Protein AF-A0A6I3U6V6-F1 (afdb_monomer_lite)

Secondary structure (DSSP, 8-state):
-TTSSEEE-TTT--EEESS-GGG-BHHHHHHHTTTTTTTT-SS---SS--TTSTTTTTHHHHHHHHHHHHHHHHHHHHHT-B-

Radius of gyration: 18.66 Å; chains: 1; bounding box: 36×29×52 Å

Structure (mmCIF, N/CA/C/O backbone):
data_AF-A0A6I3U6V6-F1
#
_entry.id   AF-A0A6I3U6V6-F1
#
loop_
_atom_site.group_PDB
_atom_site.id
_atom_site.type_symbol
_atom_site.label_atom_id
_atom_site.label_alt_id
_atom_site.label_comp_id
_atom_site.label_asym_id
_atom_site.label_entity_id
_atom_site.label_seq_id
_atom_site.pdbx_PDB_ins_code
_atom_site.Cartn_x
_atom_site.Cartn_y
_atom_site.Cartn_z
_atom_site.occupancy
_atom_site.B_iso_or_equiv
_atom_site.auth_seq_id
_atom_site.auth_comp_id
_atom_site.auth_asym_id
_atom_site.auth_atom_id
_atom_site.pdbx_PDB_model_num
ATOM 1 N N . LYS A 1 1 ? -10.085 7.631 13.200 1.00 77.25 1 LYS A N 1
ATOM 2 C CA . LYS A 1 1 ? -11.349 8.387 13.000 1.00 77.25 1 LYS A CA 1
ATOM 3 C C . LYS A 1 1 ? -11.718 8.535 11.523 1.00 77.25 1 LYS A C 1
ATOM 5 O O . LYS A 1 1 ? -12.791 8.085 11.164 1.00 77.25 1 LYS A O 1
ATOM 10 N N . LYS A 1 2 ? -10.874 9.141 10.666 1.00 86.00 2 LYS A N 1
ATOM 11 C CA . LYS A 1 2 ? -11.190 9.350 9.232 1.00 86.00 2 LYS A CA 1
ATOM 12 C C . LYS A 1 2 ? -11.582 8.057 8.501 1.00 86.00 2 LYS A C 1
ATOM 14 O O . LYS A 1 2 ? -12.567 8.055 7.782 1.00 86.00 2 LYS A O 1
ATOM 19 N N . ALA A 1 3 ? -10.858 6.970 8.764 1.00 88.50 3 ALA A N 1
ATOM 20 C CA . ALA A 1 3 ? -11.118 5.653 8.182 1.00 88.50 3 ALA A CA 1
ATOM 21 C C . ALA A 1 3 ? -12.276 4.870 8.837 1.00 88.50 3 ALA A C 1
ATOM 23 O O . ALA A 1 3 ? -12.474 3.706 8.523 1.00 88.50 3 ALA A O 1
ATOM 24 N N . GLY A 1 4 ? -13.011 5.455 9.793 1.00 90.44 4 GLY A N 1
ATOM 25 C CA . GLY A 1 4 ? -14.146 4.766 10.420 1.00 90.44 4 GLY A CA 1
ATOM 26 C C . GLY A 1 4 ? -13.782 3.506 11.220 1.00 90.44 4 GLY A C 1
ATOM 27 O O . GLY A 1 4 ? -14.611 2.615 11.342 1.00 90.44 4 GLY A O 1
ATOM 28 N N . LEU A 1 5 ? -12.557 3.417 11.754 1.00 92.50 5 LEU A N 1
ATOM 29 C CA . LEU A 1 5 ? -12.125 2.307 12.626 1.00 92.50 5 LEU A CA 1
ATOM 30 C C . LEU A 1 5 ? -12.263 2.617 14.125 1.00 92.50 5 LEU A C 1
ATOM 32 O O . LEU A 1 5 ? -12.384 1.713 14.942 1.00 92.50 5 LEU A O 1
ATOM 36 N N . ILE A 1 6 ? -12.272 3.906 14.485 1.00 93.44 6 ILE A N 1
ATOM 37 C CA . ILE A 1 6 ? -12.399 4.379 15.872 1.00 93.44 6 ILE A CA 1
ATOM 38 C C . ILE A 1 6 ? -13.340 5.584 15.959 1.00 93.44 6 ILE A C 1
ATOM 40 O O . ILE A 1 6 ? -13.359 6.426 15.045 1.00 93.44 6 ILE A O 1
ATOM 44 N N . SER A 1 7 ? -14.041 5.713 17.083 1.00 91.62 7 SER A N 1
ATOM 45 C CA . SER A 1 7 ? -14.723 6.930 17.526 1.00 91.62 7 SER A CA 1
ATOM 46 C C . SER A 1 7 ? -13.839 7.685 18.524 1.00 91.62 7 SER A C 1
ATOM 48 O O . SER A 1 7 ? -12.960 7.114 19.163 1.00 91.62 7 SER A O 1
ATOM 50 N N . VAL A 1 8 ? -14.034 9.001 18.626 1.00 90.75 8 VAL A N 1
ATOM 51 C CA . VAL A 1 8 ? -13.338 9.839 19.613 1.00 90.75 8 VAL A CA 1
ATOM 52 C C . VAL A 1 8 ? -14.372 10.741 20.269 1.00 90.75 8 VAL A C 1
ATOM 54 O O . VAL A 1 8 ? -15.016 11.539 19.575 1.00 90.75 8 VAL A O 1
ATOM 57 N N . ALA A 1 9 ? -14.522 10.626 21.587 1.00 87.25 9 ALA A N 1
ATOM 58 C CA . ALA A 1 9 ? -15.406 11.472 22.374 1.00 87.25 9 ALA A CA 1
ATOM 59 C C . ALA A 1 9 ? -14.800 12.877 22.521 1.00 87.25 9 ALA A C 1
ATOM 61 O O . ALA A 1 9 ? -13.637 13.049 22.892 1.00 87.25 9 ALA A O 1
ATOM 62 N N . ARG A 1 10 ? -15.588 13.915 22.218 1.00 84.50 10 ARG A N 1
ATOM 63 C CA . ARG A 1 10 ? -15.148 15.307 22.401 1.00 84.50 10 ARG A CA 1
ATOM 64 C C . ARG A 1 10 ? -15.159 15.664 23.890 1.00 84.50 10 ARG A C 1
ATOM 66 O O . ARG A 1 10 ? -16.137 15.399 24.575 1.00 84.50 10 ARG A O 1
ATOM 73 N N . GLY A 1 11 ? -14.097 16.315 24.365 1.00 83.69 11 GLY A N 1
ATOM 74 C CA . GLY A 1 11 ? -14.018 16.902 25.710 1.00 83.69 11 GLY A CA 1
ATOM 75 C C . GLY A 1 11 ? -13.475 15.985 26.811 1.00 83.69 11 GLY A C 1
ATOM 76 O O . GLY A 1 11 ? -12.862 16.494 27.739 1.00 83.69 11 GLY A O 1
ATOM 77 N N . THR A 1 12 ? -13.622 14.661 26.697 1.00 78.88 12 THR A N 1
ATOM 78 C CA . THR A 1 12 ? -13.172 13.701 27.731 1.00 78.88 12 THR A CA 1
ATOM 79 C C . THR A 1 12 ? -11.953 12.865 27.332 1.00 78.88 12 THR A C 1
ATOM 81 O O . THR A 1 12 ? -11.383 12.186 28.178 1.00 78.88 12 THR A O 1
ATOM 84 N N . GLY A 1 13 ? -11.524 12.913 26.064 1.00 77.56 13 GLY A N 1
ATOM 85 C CA . GLY A 1 13 ? -10.320 12.217 25.584 1.00 77.56 13 GLY A CA 1
ATOM 86 C C . GLY A 1 13 ? -10.484 10.712 25.324 1.00 77.56 13 GLY A C 1
ATOM 87 O O . GLY A 1 13 ? -9.504 10.050 24.994 1.00 77.56 13 GLY A O 1
ATOM 88 N N . GLY A 1 14 ? -11.701 10.167 25.432 1.00 88.25 14 GLY A N 1
ATOM 89 C CA . GLY A 1 14 ? -11.979 8.751 25.170 1.00 88.25 14 GLY A CA 1
ATOM 90 C C . GLY A 1 14 ? -11.888 8.384 23.684 1.00 88.25 14 GLY A C 1
ATOM 91 O O . GLY A 1 14 ? -12.377 9.124 22.825 1.00 88.25 14 GLY A O 1
ATOM 92 N N . THR A 1 15 ? -11.280 7.234 23.390 1.00 91.62 15 THR A N 1
ATOM 93 C CA . THR A 1 15 ? -11.242 6.622 22.053 1.00 91.62 15 THR A CA 1
ATOM 94 C C . THR A 1 15 ? -11.748 5.193 22.151 1.00 91.62 15 THR A C 1
ATOM 96 O O . THR A 1 15 ? -11.287 4.443 23.008 1.00 91.62 15 THR A O 1
ATOM 99 N N . GLU A 1 16 ? -12.662 4.817 21.263 1.00 91.69 16 GLU A N 1
ATOM 100 C CA . GLU A 1 16 ? -13.260 3.481 21.235 1.00 91.69 16 GLU A CA 1
ATOM 101 C C . GLU A 1 16 ? -13.171 2.898 19.827 1.00 91.69 16 GLU A C 1
ATOM 103 O O . GLU A 1 16 ? -13.243 3.624 18.829 1.00 91.69 16 GLU A O 1
ATOM 108 N N . ILE A 1 17 ? -13.005 1.580 19.744 1.00 92.50 17 ILE A N 1
ATOM 109 C CA . ILE A 1 17 ? -13.086 0.846 18.481 1.00 92.50 17 ILE A CA 1
ATOM 110 C C . ILE A 1 17 ? -14.566 0.690 18.125 1.00 92.50 17 ILE A C 1
ATOM 112 O O . ILE A 1 17 ? -15.388 0.423 18.995 1.00 92.50 17 ILE A O 1
ATOM 116 N N . ILE A 1 18 ? -14.912 0.900 16.853 1.00 92.44 18 ILE A N 1
ATOM 117 C CA . ILE A 1 18 ? -16.314 0.903 16.386 1.00 92.44 18 ILE A CA 1
ATOM 118 C C . ILE A 1 18 ? -16.699 -0.325 15.551 1.00 92.44 18 ILE A C 1
ATOM 120 O O . ILE A 1 18 ? -17.773 -0.348 14.955 1.00 92.44 18 ILE A O 1
ATOM 124 N N . LYS A 1 19 ? -15.814 -1.320 15.488 1.00 89.88 19 LYS A N 1
ATOM 125 C CA . LYS A 1 19 ? -15.998 -2.628 14.850 1.00 89.88 19 LYS A CA 1
ATOM 126 C C . LYS A 1 19 ? -15.342 -3.697 15.722 1.00 89.88 19 LYS A C 1
ATOM 128 O O . LYS A 1 19 ? -14.432 -3.370 16.486 1.00 89.88 19 LYS A O 1
ATOM 133 N N . ASP A 1 20 ? -15.745 -4.950 15.573 1.00 95.25 20 ASP A N 1
ATOM 134 C CA . ASP A 1 20 ? -15.029 -6.047 16.220 1.00 95.25 20 ASP A CA 1
ATOM 135 C C . ASP A 1 20 ? -13.623 -6.185 15.615 1.00 95.25 20 ASP A C 1
ATOM 137 O O . ASP A 1 20 ? -13.423 -5.958 14.421 1.00 95.25 20 ASP A O 1
ATOM 141 N N . LEU A 1 21 ? -12.628 -6.538 16.438 1.00 95.06 21 LEU A N 1
ATOM 142 C CA . LEU A 1 21 ? -11.224 -6.634 16.000 1.00 95.06 21 LEU A CA 1
ATOM 143 C C . LEU A 1 21 ? -11.042 -7.632 14.849 1.00 95.06 21 LEU A C 1
ATOM 145 O O . LEU A 1 21 ? -10.350 -7.340 13.878 1.00 95.06 21 LEU A O 1
ATOM 149 N N . GLN A 1 22 ? -11.772 -8.745 14.918 1.00 96.25 22 GLN A N 1
ATOM 150 C CA . GLN A 1 22 ? -11.834 -9.770 13.875 1.00 96.25 22 GLN A CA 1
ATOM 151 C C . GLN A 1 22 ? -12.350 -9.251 12.518 1.00 96.25 22 GLN A C 1
ATOM 153 O O . GLN A 1 22 ? -12.041 -9.843 11.487 1.00 96.25 22 GLN A O 1
ATOM 158 N N . ASP A 1 23 ? -13.086 -8.134 12.503 1.00 95.50 23 ASP A N 1
ATOM 159 C CA . ASP A 1 23 ? -13.620 -7.502 11.290 1.00 95.50 23 ASP A CA 1
ATOM 160 C C . ASP A 1 23 ? -12.731 -6.352 10.779 1.00 95.50 23 ASP A C 1
ATOM 162 O O . ASP A 1 23 ? -13.073 -5.680 9.800 1.00 95.50 23 ASP A O 1
ATOM 166 N N . ILE A 1 24 ? -11.605 -6.082 11.448 1.00 96.88 24 ILE A N 1
ATOM 167 C CA . ILE A 1 24 ? -10.619 -5.080 11.041 1.00 96.88 24 ILE A CA 1
ATOM 168 C C . ILE A 1 24 ? -9.393 -5.815 10.515 1.00 96.88 24 ILE A C 1
ATOM 170 O O . ILE A 1 24 ? -8.634 -6.410 11.279 1.00 96.88 24 ILE A O 1
ATOM 174 N N . SER A 1 25 ? -9.167 -5.740 9.206 1.00 97.94 25 SER A N 1
ATOM 175 C CA . SER A 1 25 ? -7.963 -6.299 8.602 1.00 97.94 25 SER A CA 1
ATOM 176 C C . SER A 1 25 ? -6.750 -5.388 8.806 1.00 97.94 25 SER A C 1
ATOM 178 O O . SER A 1 25 ? -6.868 -4.166 8.957 1.00 97.94 25 SER A O 1
ATOM 180 N N . LEU A 1 26 ? -5.545 -5.950 8.714 1.00 97.50 26 LEU A N 1
ATOM 181 C CA . LEU A 1 26 ? -4.321 -5.151 8.668 1.00 97.50 26 LEU A CA 1
ATOM 182 C C . LEU A 1 26 ? -4.284 -4.233 7.441 1.00 97.50 26 LEU A C 1
ATOM 184 O O . LEU A 1 26 ? -3.652 -3.178 7.498 1.00 97.50 26 LEU A O 1
ATOM 188 N N . LEU A 1 27 ? -4.988 -4.580 6.355 1.00 97.25 27 LEU A N 1
ATOM 189 C CA . LEU A 1 27 ? -5.138 -3.693 5.200 1.00 97.25 27 LEU A CA 1
ATOM 190 C C . LEU A 1 27 ? -5.936 -2.432 5.560 1.00 97.25 27 LEU A C 1
ATOM 192 O O . LEU A 1 27 ? -5.549 -1.339 5.148 1.00 97.25 27 LEU A O 1
ATOM 196 N N . ASP A 1 28 ? -6.998 -2.559 6.360 1.00 95.44 28 ASP A N 1
ATOM 197 C CA . ASP A 1 28 ? -7.789 -1.409 6.815 1.00 95.44 28 ASP A CA 1
ATOM 198 C C . ASP A 1 28 ? -6.925 -0.445 7.635 1.00 95.44 28 ASP A C 1
ATOM 200 O O . ASP A 1 28 ? -6.971 0.771 7.436 1.00 95.44 28 ASP A O 1
ATOM 204 N N . VAL A 1 29 ? -6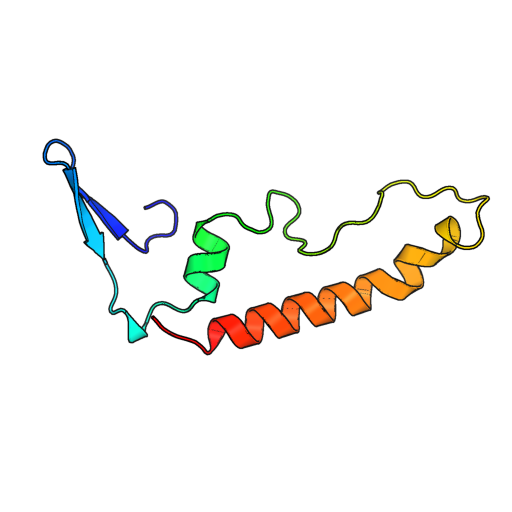.088 -0.987 8.526 1.00 95.38 29 VAL A N 1
ATOM 205 C CA . VAL A 1 29 ? -5.140 -0.194 9.321 1.00 95.38 29 VAL A CA 1
ATOM 206 C C . VAL A 1 29 ? -4.088 0.455 8.422 1.00 95.38 29 VAL A C 1
ATOM 208 O O . VAL A 1 29 ? -3.856 1.659 8.531 1.00 95.38 29 VAL A O 1
ATOM 211 N N . TYR A 1 30 ? -3.489 -0.315 7.510 1.00 95.25 30 TYR A N 1
ATOM 212 C CA . TYR A 1 30 ? -2.473 0.150 6.563 1.00 95.25 30 TYR A CA 1
ATOM 213 C C . TYR A 1 30 ? -2.970 1.327 5.710 1.00 95.25 30 TYR A C 1
ATOM 215 O O . TYR A 1 30 ? -2.274 2.331 5.544 1.00 95.25 30 TYR A O 1
ATOM 223 N N . GLN A 1 31 ? -4.208 1.249 5.219 1.00 93.00 31 GLN A N 1
ATOM 224 C CA . GLN A 1 31 ? -4.841 2.326 4.458 1.00 93.00 31 GLN A CA 1
ATOM 225 C C . GLN A 1 31 ? -5.224 3.518 5.347 1.00 93.00 31 GLN A C 1
ATOM 227 O O . GLN A 1 31 ? -5.072 4.670 4.936 1.00 93.00 31 GLN A O 1
ATOM 232 N N . ALA A 1 32 ? -5.679 3.270 6.580 1.00 93.44 32 ALA A N 1
ATOM 233 C CA . ALA A 1 32 ? -6.101 4.316 7.511 1.00 93.44 32 ALA A CA 1
ATOM 234 C C . ALA A 1 32 ? -4.974 5.273 7.926 1.00 93.44 32 ALA A C 1
ATOM 236 O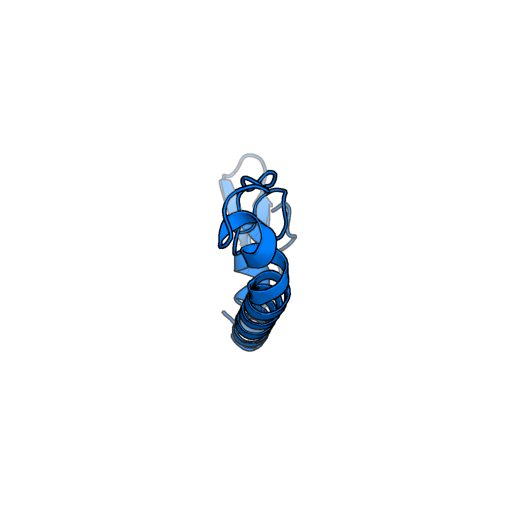 O . ALA A 1 32 ? -5.259 6.422 8.279 1.00 93.44 32 ALA A O 1
ATOM 237 N N . VAL A 1 33 ? -3.722 4.811 7.894 1.00 93.88 33 VAL A N 1
ATOM 238 C CA . VAL A 1 33 ? -2.531 5.613 8.219 1.00 93.88 33 VAL A CA 1
ATOM 239 C C . VAL A 1 33 ? -1.852 6.214 6.982 1.00 93.88 33 VAL A C 1
ATOM 241 O O . VAL A 1 33 ? -0.737 6.716 7.082 1.00 93.88 33 VAL A O 1
ATOM 244 N N . GLU A 1 34 ? -2.528 6.197 5.827 1.00 86.44 34 GLU A N 1
ATOM 245 C CA . GLU A 1 34 ? -2.079 6.831 4.579 1.00 86.44 34 GLU A CA 1
ATOM 246 C C . GLU A 1 34 ? -0.688 6.342 4.105 1.00 86.44 34 GLU A C 1
ATOM 248 O O . GLU A 1 34 ? 0.063 7.099 3.490 1.00 86.44 34 GLU A O 1
ATOM 253 N N . CYS A 1 35 ? -0.342 5.064 4.338 1.00 85.50 35 CYS A N 1
ATOM 254 C CA . CYS A 1 35 ? 0.982 4.503 4.018 1.00 85.50 35 CYS A CA 1
ATOM 255 C C . CYS A 1 35 ? 1.429 4.689 2.555 1.00 85.50 35 CYS A C 1
ATOM 257 O O . CYS A 1 35 ? 2.625 4.783 2.295 1.00 85.50 35 CYS A O 1
ATOM 259 N N . LEU A 1 36 ? 0.492 4.743 1.603 1.00 87.00 36 LEU A N 1
ATOM 260 C CA . LEU A 1 36 ? 0.778 4.888 0.167 1.00 87.00 36 LEU A CA 1
ATOM 261 C C . LEU A 1 36 ? 0.814 6.351 -0.314 1.00 87.00 36 LEU A C 1
ATOM 263 O O . LEU A 1 36 ? 1.025 6.615 -1.501 1.00 87.00 36 LEU A O 1
ATOM 267 N N . GLY A 1 37 ? 0.584 7.315 0.582 1.00 85.62 37 GLY A N 1
ATOM 268 C CA . GLY A 1 37 ? 0.523 8.733 0.241 1.00 85.62 37 GLY A CA 1
ATOM 269 C C . GLY A 1 37 ? -0.483 9.052 -0.875 1.00 85.62 37 GLY A C 1
ATOM 270 O O . GLY A 1 37 ? -1.470 8.352 -1.086 1.00 85.62 37 GLY A O 1
ATOM 271 N N . LYS A 1 38 ? -0.232 10.141 -1.614 1.00 82.19 38 LYS A N 1
ATOM 272 C CA . LYS A 1 38 ? -1.135 10.623 -2.679 1.00 82.19 38 LYS A CA 1
ATOM 273 C C . LYS A 1 38 ? -1.083 9.797 -3.965 1.00 82.19 38 LYS A C 1
ATOM 275 O O . LYS A 1 38 ? -2.026 9.856 -4.745 1.00 82.19 38 LYS A O 1
ATOM 280 N N . SER A 1 39 ? 0.019 9.091 -4.218 1.00 84.62 39 SER A N 1
ATOM 281 C CA . SER A 1 39 ? 0.198 8.322 -5.454 1.00 84.62 39 SER A CA 1
ATOM 282 C C . SER A 1 39 ? -0.574 7.005 -5.433 1.00 84.62 39 SER A C 1
ATOM 284 O O . SER A 1 39 ? -0.851 6.460 -6.499 1.00 84.62 39 SER A O 1
ATOM 286 N N . GLY A 1 40 ? -0.892 6.477 -4.243 1.00 87.12 40 GLY A N 1
ATOM 287 C CA . GLY A 1 40 ? -1.470 5.141 -4.095 1.00 87.12 40 GLY A CA 1
ATOM 288 C C . GLY A 1 40 ? -0.500 4.018 -4.486 1.00 87.12 40 GLY A C 1
ATOM 289 O O . GLY A 1 40 ? -0.924 2.875 -4.644 1.00 87.12 40 GLY A O 1
ATOM 290 N N . LYS A 1 41 ? 0.790 4.332 -4.667 1.00 88.81 41 LYS A N 1
ATOM 291 C CA . LYS A 1 41 ? 1.815 3.385 -5.111 1.00 88.81 41 LYS A CA 1
ATOM 292 C C . LYS A 1 41 ? 2.822 3.129 -4.002 1.00 88.81 41 LYS A C 1
ATOM 294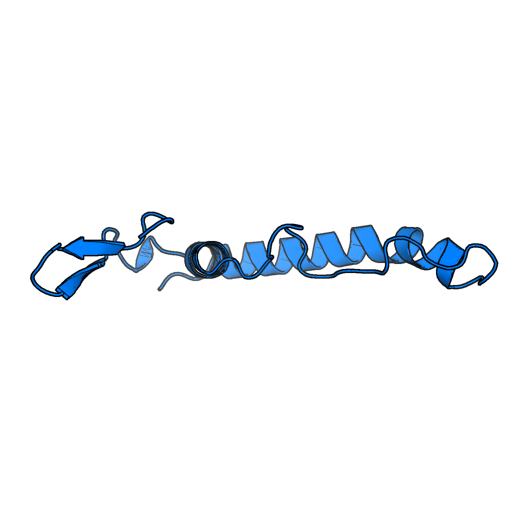 O O . LYS A 1 41 ? 3.427 4.064 -3.483 1.00 88.81 41 LYS A O 1
ATOM 299 N N . LEU A 1 42 ? 3.045 1.854 -3.707 1.00 90.50 42 LEU A N 1
ATOM 300 C CA . LEU A 1 42 ? 4.054 1.383 -2.762 1.00 90.50 42 LEU A CA 1
ATOM 301 C C . LEU A 1 42 ? 5.464 1.636 -3.301 1.00 90.50 42 LEU A C 1
ATOM 303 O O . LEU A 1 42 ? 6.361 2.040 -2.567 1.00 90.50 42 LEU A O 1
ATOM 307 N N . PHE A 1 43 ? 5.640 1.425 -4.604 1.00 90.25 43 PHE A N 1
ATOM 308 C CA . PHE A 1 43 ? 6.897 1.647 -5.302 1.00 90.25 43 PHE A CA 1
ATOM 309 C C . PHE A 1 43 ? 6.777 2.864 -6.212 1.00 90.25 43 PHE A C 1
ATOM 311 O O . PHE A 1 43 ? 5.804 3.010 -6.951 1.00 90.25 43 PHE A O 1
ATOM 318 N N . SER A 1 44 ? 7.778 3.736 -6.172 1.00 82.50 44 SER A N 1
ATOM 319 C CA . SER A 1 44 ? 7.832 4.936 -7.005 1.00 82.50 44 SER A CA 1
ATOM 320 C C . SER A 1 44 ? 9.121 4.948 -7.815 1.00 82.50 44 SER A C 1
ATOM 322 O O . SER A 1 44 ? 10.197 4.671 -7.287 1.00 82.50 44 SER A O 1
ATOM 324 N N . PHE A 1 45 ? 9.001 5.295 -9.091 1.00 82.38 45 PHE A N 1
ATOM 325 C CA . PHE A 1 45 ? 10.123 5.612 -9.968 1.00 82.38 45 PHE A CA 1
ATOM 326 C C . PHE A 1 45 ? 10.167 7.116 -10.230 1.00 82.38 45 PHE A C 1
ATOM 328 O O . PHE A 1 45 ? 9.225 7.842 -9.918 1.00 82.38 45 PHE A O 1
ATOM 335 N N . HIS A 1 46 ? 11.268 7.588 -10.809 1.00 79.19 46 HIS A N 1
ATOM 336 C CA . HIS A 1 46 ? 11.343 8.955 -11.309 1.00 79.19 46 HIS A CA 1
ATOM 337 C C . HIS A 1 46 ?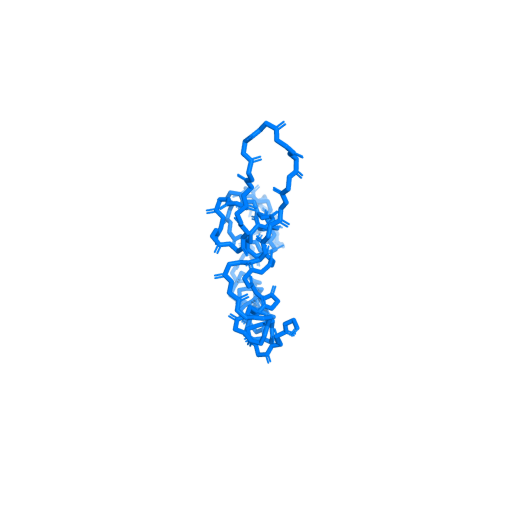 10.432 9.118 -12.527 1.00 79.19 46 HIS A C 1
ATOM 339 O O . HIS A 1 46 ? 10.610 8.400 -13.502 1.00 79.19 46 HIS A O 1
ATOM 345 N N . ASP A 1 47 ? 9.529 10.100 -12.500 1.00 78.75 47 ASP A N 1
ATOM 346 C CA . ASP A 1 47 ? 8.543 10.327 -13.571 1.00 78.75 47 ASP A CA 1
ATOM 347 C C . ASP A 1 47 ? 9.163 10.708 -14.928 1.00 78.75 47 ASP A C 1
ATOM 349 O O . ASP A 1 47 ? 8.516 10.589 -15.966 1.00 78.75 47 ASP A O 1
ATOM 353 N N . ASN A 1 48 ? 10.414 11.179 -14.934 1.00 84.56 48 ASN A N 1
ATOM 354 C CA . ASN A 1 48 ? 11.119 11.602 -16.142 1.00 84.56 48 ASN A CA 1
ATOM 355 C C . ASN A 1 48 ? 12.509 10.953 -16.227 1.00 84.56 48 ASN A C 1
ATOM 357 O O . ASN A 1 48 ? 13.528 11.621 -16.008 1.00 84.56 48 ASN A O 1
ATOM 361 N N . PRO A 1 49 ? 12.585 9.637 -16.482 1.00 86.81 49 PRO A N 1
ATOM 362 C CA . PRO A 1 49 ? 13.867 8.983 -16.668 1.00 86.81 49 PRO A CA 1
ATOM 363 C C . PRO A 1 49 ? 14.532 9.498 -17.950 1.00 86.81 49 PRO A C 1
ATOM 365 O O . PRO A 1 49 ? 13.868 9.788 -18.943 1.00 86.81 49 PRO A O 1
ATOM 368 N N . ASN A 1 50 ? 15.864 9.595 -17.951 1.00 89.25 50 ASN A N 1
ATOM 369 C CA . ASN A 1 50 ? 16.605 10.074 -19.118 1.00 89.25 50 ASN A CA 1
ATOM 370 C C . ASN A 1 50 ? 16.345 9.163 -20.341 1.00 89.25 50 ASN A C 1
ATOM 372 O O . ASN A 1 50 ? 16.768 8.001 -20.308 1.00 89.25 50 ASN A O 1
ATOM 376 N N . PRO A 1 51 ? 15.736 9.669 -21.432 1.00 88.62 51 PRO A N 1
ATOM 377 C CA . PRO A 1 51 ? 15.436 8.864 -22.615 1.00 88.62 51 PRO A CA 1
ATOM 378 C C . PRO A 1 51 ? 16.697 8.421 -23.372 1.00 88.62 51 PRO A C 1
ATOM 380 O O . PRO A 1 51 ? 16.659 7.434 -24.099 1.00 88.62 51 PRO A O 1
ATOM 383 N N . ASN A 1 52 ? 17.827 9.107 -23.172 1.00 95.69 52 ASN A N 1
ATOM 384 C CA . ASN A 1 52 ? 19.117 8.747 -23.766 1.00 95.69 52 ASN A CA 1
ATOM 385 C C . ASN A 1 52 ? 19.875 7.691 -22.946 1.00 95.69 52 ASN A C 1
ATOM 387 O O . ASN A 1 52 ? 20.918 7.204 -23.375 1.00 95.69 52 ASN A O 1
ATOM 391 N N . CYS A 1 53 ? 19.383 7.340 -21.755 1.00 92.31 53 CYS A N 1
ATOM 392 C CA . CYS A 1 53 ? 19.931 6.254 -20.956 1.00 92.31 53 CYS A CA 1
ATOM 393 C C . CYS A 1 53 ? 19.183 4.956 -21.302 1.00 92.31 53 CYS A C 1
ATOM 395 O O . CYS A 1 53 ? 17.976 4.892 -21.065 1.00 92.31 53 CYS A O 1
ATOM 397 N N . PRO A 1 54 ? 19.859 3.894 -21.786 1.00 91.50 54 PRO A N 1
ATOM 398 C CA . PRO A 1 54 ? 19.204 2.626 -22.118 1.00 91.50 54 PRO A CA 1
ATOM 399 C C . PRO A 1 54 ? 18.403 2.023 -20.958 1.00 91.50 54 PRO A C 1
ATOM 401 O O . PRO A 1 54 ? 17.359 1.413 -21.180 1.00 91.50 54 PRO A O 1
ATOM 404 N N . VAL A 1 55 ? 18.860 2.221 -19.718 1.00 92.25 55 VAL A N 1
ATOM 405 C CA . VAL A 1 55 ? 18.124 1.799 -18.518 1.00 92.25 55 VAL A CA 1
ATOM 406 C C . VAL A 1 55 ? 16.906 2.695 -18.300 1.00 92.25 55 VAL A C 1
ATOM 408 O O . VAL A 1 55 ? 15.790 2.195 -18.186 1.00 92.25 55 VAL A O 1
ATOM 411 N N . GLY A 1 56 ? 17.101 4.018 -18.299 1.00 91.62 56 GLY A N 1
ATOM 412 C CA . GLY A 1 56 ? 16.032 4.991 -18.059 1.00 91.62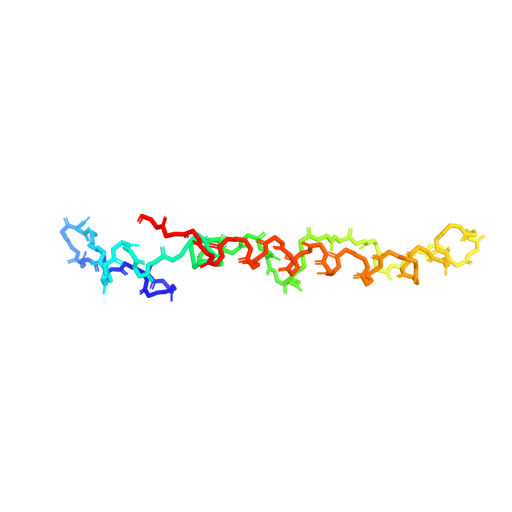 56 GLY A CA 1
ATOM 413 C C . GLY A 1 56 ? 14.876 4.871 -19.056 1.00 91.62 56 GLY A C 1
ATOM 414 O O . GLY A 1 56 ? 13.717 4.843 -18.656 1.00 91.62 56 GLY A O 1
ATOM 415 N N . ALA A 1 57 ? 15.182 4.690 -20.340 1.00 91.38 57 ALA A N 1
ATOM 416 C CA . ALA A 1 57 ? 14.183 4.552 -21.399 1.00 91.38 57 ALA A CA 1
ATOM 417 C C . ALA A 1 57 ? 13.312 3.281 -21.294 1.00 91.38 57 ALA A C 1
ATOM 419 O O . ALA A 1 57 ? 12.264 3.198 -21.942 1.00 91.38 57 ALA A O 1
ATOM 420 N N . ASN A 1 58 ? 13.736 2.279 -20.515 1.00 91.75 58 ASN A N 1
ATOM 421 C CA . ASN A 1 58 ? 13.087 0.966 -20.465 1.00 91.75 58 ASN A CA 1
ATOM 422 C C . ASN A 1 58 ? 12.600 0.552 -19.072 1.00 91.75 58 ASN A C 1
ATOM 424 O O . ASN A 1 58 ? 11.778 -0.358 -18.980 1.00 91.75 58 ASN A O 1
ATOM 428 N N . ILE A 1 59 ? 13.054 1.205 -17.999 1.00 91.69 59 ILE A N 1
ATOM 429 C CA . ILE A 1 59 ? 12.799 0.754 -16.624 1.00 91.69 59 ILE A CA 1
ATOM 430 C C . ILE A 1 59 ? 11.303 0.621 -16.299 1.00 91.69 59 ILE A C 1
ATOM 432 O O . ILE A 1 59 ? 10.886 -0.429 -15.813 1.00 91.69 59 ILE A O 1
ATOM 436 N N . HIS A 1 60 ? 10.480 1.604 -16.677 1.00 90.94 60 HIS A N 1
ATOM 437 C CA . HIS A 1 60 ? 9.027 1.560 -16.468 1.00 90.94 60 HIS A CA 1
ATOM 438 C C . HIS A 1 60 ? 8.355 0.408 -17.214 1.00 90.94 60 HIS A C 1
ATOM 440 O O . HIS A 1 60 ? 7.537 -0.313 -16.650 1.00 90.94 60 HIS A O 1
ATOM 446 N N . LYS A 1 61 ? 8.753 0.170 -18.472 1.00 89.94 61 LYS A N 1
ATOM 447 C CA . LYS A 1 61 ? 8.194 -0.913 -19.298 1.00 89.94 61 LYS A CA 1
ATOM 448 C C . LYS A 1 61 ? 8.437 -2.289 -18.680 1.00 89.94 61 LYS A C 1
ATOM 450 O O . LYS A 1 61 ? 7.640 -3.198 -18.877 1.00 89.94 61 LYS A O 1
ATOM 455 N N . VAL A 1 62 ? 9.555 -2.448 -17.974 1.00 91.81 62 VAL A N 1
ATOM 456 C CA . VAL A 1 62 ? 9.972 -3.732 -17.404 1.00 91.81 62 VAL A CA 1
ATOM 457 C C . VAL A 1 62 ? 9.420 -3.935 -15.993 1.00 91.81 62 VAL A C 1
ATOM 459 O O . VAL A 1 62 ? 9.070 -5.064 -15.641 1.00 91.81 62 VAL A O 1
ATOM 462 N N . LEU A 1 63 ? 9.365 -2.876 -15.180 1.00 93.75 63 LEU A N 1
ATOM 463 C CA . LEU A 1 63 ? 9.141 -2.998 -13.739 1.00 93.75 63 LEU A CA 1
ATOM 464 C C . LEU A 1 63 ? 7.759 -2.553 -13.264 1.00 93.75 63 LEU A C 1
ATOM 466 O O . LEU A 1 63 ? 7.287 -3.134 -12.291 1.00 93.75 63 LEU A O 1
ATOM 470 N N . ASP A 1 64 ? 7.081 -1.611 -13.927 1.00 92.38 64 ASP A N 1
ATOM 471 C CA . ASP A 1 64 ? 5.845 -1.019 -13.385 1.00 92.38 64 ASP A CA 1
ATOM 472 C C . ASP A 1 64 ? 4.778 -2.077 -13.073 1.00 92.38 64 ASP A C 1
ATOM 474 O O . ASP A 1 64 ? 4.265 -2.125 -11.955 1.00 92.38 64 ASP A O 1
ATOM 478 N N . GLN A 1 65 ? 4.498 -2.982 -14.019 1.00 94.00 65 GLN A N 1
ATOM 479 C CA . GLN A 1 65 ? 3.504 -4.038 -13.805 1.00 94.00 65 GLN A CA 1
ATOM 480 C C . GLN A 1 65 ? 3.937 -5.022 -12.712 1.00 94.00 65 GLN A C 1
ATOM 482 O O . GLN A 1 65 ? 3.134 -5.390 -11.865 1.00 94.00 65 GLN A O 1
ATOM 487 N N . LYS A 1 66 ? 5.217 -5.410 -12.680 1.00 95.19 66 LYS A N 1
ATOM 488 C CA . LYS A 1 66 ? 5.731 -6.357 -11.677 1.00 95.19 66 LYS A CA 1
ATOM 489 C C . LYS A 1 66 ? 5.605 -5.793 -10.265 1.00 95.19 66 LYS A C 1
ATOM 491 O O . LYS A 1 66 ? 5.256 -6.514 -9.337 1.00 95.19 66 LYS A O 1
ATOM 496 N N . LEU A 1 67 ? 5.902 -4.507 -10.102 1.00 95.19 67 LEU A N 1
ATOM 497 C CA . LEU A 1 67 ? 5.803 -3.827 -8.816 1.00 95.19 67 LEU A CA 1
ATOM 498 C C . LEU A 1 67 ? 4.346 -3.619 -8.396 1.00 95.19 67 LEU A C 1
ATOM 500 O O . LEU A 1 67 ? 4.041 -3.757 -7.212 1.00 95.19 67 LEU A O 1
ATOM 504 N N . LEU A 1 68 ? 3.445 -3.360 -9.349 1.00 94.06 68 LEU A N 1
ATOM 505 C CA . LEU A 1 68 ? 2.008 -3.341 -9.087 1.00 94.06 68 LEU A CA 1
ATOM 506 C C . LEU A 1 68 ? 1.508 -4.716 -8.622 1.00 94.06 68 LEU A C 1
ATOM 508 O O . LEU A 1 68 ? 0.807 -4.794 -7.617 1.00 94.06 68 LEU A O 1
ATOM 512 N N . ASP A 1 69 ? 1.917 -5.794 -9.290 1.00 96.50 69 ASP A N 1
ATOM 513 C CA . ASP A 1 69 ? 1.535 -7.159 -8.914 1.00 96.50 69 ASP A CA 1
ATOM 514 C C . ASP A 1 69 ? 2.016 -7.502 -7.494 1.00 96.50 69 ASP A C 1
ATOM 516 O O . ASP A 1 69 ? 1.273 -8.087 -6.705 1.00 96.50 69 ASP A O 1
ATOM 520 N N . ILE A 1 70 ? 3.236 -7.086 -7.134 1.00 97.19 70 ILE A N 1
ATOM 521 C CA . ILE A 1 70 ? 3.786 -7.252 -5.780 1.00 97.19 70 ILE A CA 1
ATOM 522 C C . ILE A 1 70 ? 2.974 -6.456 -4.754 1.00 97.19 70 ILE A C 1
ATOM 524 O O . ILE A 1 70 ? 2.652 -6.990 -3.692 1.00 97.19 70 ILE A O 1
ATOM 528 N N . GLN A 1 71 ? 2.623 -5.202 -5.055 1.00 96.62 71 GLN A N 1
ATOM 529 C CA . GLN A 1 71 ? 1.783 -4.395 -4.168 1.00 96.62 71 GLN A CA 1
ATOM 530 C C . GLN A 1 71 ? 0.420 -5.064 -3.952 1.00 96.62 71 GLN A C 1
ATOM 532 O O . GLN A 1 71 ? 0.003 -5.235 -2.809 1.00 96.62 71 GLN A O 1
ATOM 537 N N . VAL A 1 72 ? -0.244 -5.507 -5.023 1.00 97.12 72 VAL A N 1
ATOM 538 C CA . VAL A 1 72 ? -1.535 -6.207 -4.939 1.00 97.12 72 VAL A CA 1
ATOM 539 C C . VAL A 1 72 ? -1.408 -7.498 -4.129 1.00 97.12 72 VAL A C 1
ATOM 541 O O . VAL A 1 72 ? -2.263 -7.787 -3.292 1.00 97.12 72 VAL A O 1
ATOM 544 N N . ALA A 1 73 ? -0.337 -8.269 -4.325 1.00 98.50 73 ALA A N 1
ATOM 545 C CA . ALA A 1 73 ? -0.079 -9.473 -3.544 1.00 98.50 73 ALA A CA 1
ATOM 546 C C . ALA A 1 73 ? 0.087 -9.165 -2.046 1.00 98.50 73 ALA A C 1
ATOM 548 O O . ALA A 1 73 ? -0.521 -9.842 -1.215 1.00 98.50 73 ALA A O 1
ATOM 549 N N . MET A 1 74 ? 0.847 -8.122 -1.698 1.00 97.94 74 MET A N 1
ATOM 550 C CA . MET A 1 74 ? 1.003 -7.662 -0.316 1.00 97.94 74 MET A CA 1
ATOM 551 C C . MET A 1 74 ? -0.340 -7.229 0.285 1.00 97.94 74 MET A C 1
ATOM 553 O O . MET A 1 74 ? -0.705 -7.688 1.365 1.00 97.94 74 MET A O 1
ATOM 557 N N . GLU A 1 75 ? -1.102 -6.387 -0.416 1.00 97.69 75 GLU A N 1
ATOM 558 C CA . GLU A 1 75 ? -2.413 -5.916 0.046 1.00 97.69 75 GLU A CA 1
ATOM 559 C C . GLU A 1 75 ? -3.403 -7.073 0.235 1.00 97.69 75 GLU A C 1
ATOM 561 O O . GLU A 1 75 ? -4.175 -7.083 1.194 1.00 97.69 75 GLU A O 1
ATOM 566 N N . ASN A 1 76 ? -3.356 -8.088 -0.633 1.00 98.50 76 ASN A N 1
ATOM 567 C CA . ASN A 1 76 ? -4.169 -9.291 -0.485 1.00 98.50 76 ASN A CA 1
ATOM 568 C C . ASN A 1 76 ? -3.800 -10.090 0.771 1.00 98.50 76 ASN A C 1
ATOM 570 O O . ASN A 1 76 ? -4.703 -10.602 1.428 1.00 98.50 76 ASN A O 1
ATOM 574 N N . GLN A 1 77 ? -2.512 -10.180 1.119 1.00 98.56 77 GLN A N 1
ATOM 575 C CA . GLN A 1 77 ? -2.077 -10.830 2.360 1.00 98.56 77 GLN A CA 1
ATOM 576 C C . GLN A 1 77 ? -2.546 -10.050 3.590 1.00 98.56 77 GLN A C 1
ATOM 578 O O . GLN A 1 77 ? -3.119 -10.638 4.502 1.00 98.56 77 GLN A O 1
ATOM 583 N N . LEU A 1 78 ? -2.396 -8.723 3.586 1.00 98.12 78 LEU A N 1
ATOM 584 C CA . LEU A 1 78 ? -2.863 -7.871 4.685 1.00 98.12 78 LEU A CA 1
ATOM 585 C C . LEU A 1 78 ? -4.380 -7.961 4.895 1.00 98.12 78 LEU A C 1
ATOM 587 O O . LEU A 1 78 ? -4.846 -7.907 6.029 1.00 98.12 78 LEU A O 1
ATOM 591 N N . ARG A 1 79 ? -5.158 -8.133 3.818 1.00 98.06 79 ARG A N 1
ATOM 592 C CA . ARG A 1 79 ? -6.619 -8.291 3.895 1.00 98.06 79 ARG A CA 1
ATOM 593 C C . ARG A 1 79 ? -7.047 -9.569 4.622 1.00 98.06 79 ARG A C 1
ATOM 595 O O . ARG A 1 79 ? -8.144 -9.612 5.162 1.00 98.06 79 ARG A O 1
ATOM 602 N N . GLN A 1 80 ? -6.212 -10.607 4.616 1.00 98.00 80 GLN A N 1
ATOM 603 C CA . GLN A 1 80 ? -6.515 -11.904 5.235 1.00 98.00 80 GLN A CA 1
ATOM 604 C C . GLN A 1 80 ? -6.145 -11.969 6.723 1.00 98.00 80 GLN A C 1
ATOM 606 O O . GLN A 1 80 ? -6.439 -12.964 7.379 1.00 98.00 80 GLN A O 1
ATOM 611 N N . MET A 1 81 ? -5.493 -10.934 7.254 1.00 98.06 81 MET A N 1
ATOM 612 C CA . MET A 1 81 ? -5.031 -10.877 8.638 1.00 98.06 81 MET A CA 1
ATOM 613 C C . MET A 1 81 ? -5.913 -9.898 9.408 1.00 98.06 81 MET A C 1
ATOM 615 O O . MET A 1 81 ? -5.900 -8.710 9.088 1.00 98.06 81 MET A O 1
ATOM 619 N N . SER A 1 82 ? -6.675 -10.376 10.391 1.00 97.31 82 SER A N 1
ATOM 620 C CA . SER A 1 82 ? -7.440 -9.516 11.299 1.00 97.31 82 SER A CA 1
ATOM 621 C C . SER A 1 82 ? -6.597 -9.065 12.494 1.00 97.31 82 SER A C 1
ATOM 623 O O . SER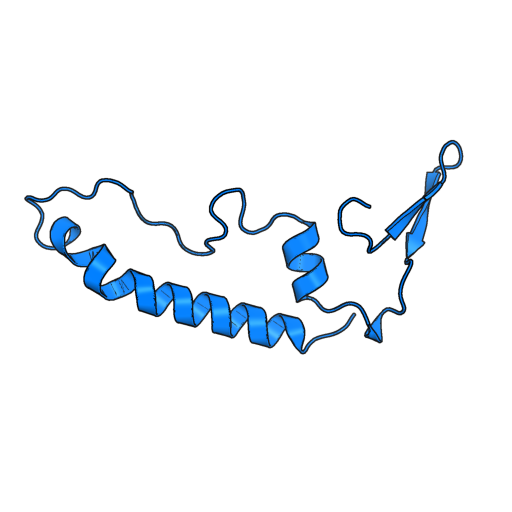 A 1 82 ? -5.546 -9.653 12.774 1.00 97.31 82 SER A O 1
ATOM 625 N N . LEU A 1 83 ? -7.061 -8.023 13.189 1.00 94.56 83 LEU A N 1
ATOM 626 C CA . LEU A 1 83 ? -6.578 -7.667 14.527 1.00 94.56 83 LEU A CA 1
ATOM 627 C C . LEU A 1 83 ? -7.032 -8.671 15.596 1.00 94.56 83 LEU A C 1
ATOM 629 O O . LEU A 1 83 ? -7.984 -9.446 15.338 1.00 94.56 83 LEU A O 1
#

Organism: Streptococcus pneumoniae (NCBI:txid1313)

Sequence (83 aa):
KKAGLISVARGTGGTEIIKDLQDISLLDVYQAVECLGKSGKLFSFHDNPNPNCPVGANIHKVLDQKLLDIQVAMENQLRQMSL

InterPro domains:
  IPR000944 Transcription regulator Rrf2 [PF02082] (1-83)
  IPR000944 Transcription regulator Rrf2 [PTHR33221] (1-83)
  IPR036388 Winged helix-like DNA-binding domain superfamily [G3DSA:1.10.10.10] (1-83)
  IPR036390 Winged helix DNA-binding domain superfamily [SSF46785] (1-83)

pLDDT: mean 91.39, std 5.46, range [77.25, 98.56]

Foldseek 3Di:
DVLQQWDADPPPGDIDGPDPQQQAFLLSVCVVVCVCPPVVAPDDDDPDFDCPDPCSVCVCVPPVVVRVVVVVVVSVVRRVHTD